Protein AF-A0A514MDF9-F1 (afdb_monomer)

InterPro domains:
  IPR013740 Redoxin [PF08534] (1-47)
  IPR036249 Thioredoxin-like superfamily [SSF52833] (1-51)
  IPR037944 Peroxiredoxin-5-like [PTHR10430] (1-52)

Radius of gyration: 11.25 Å; Cα contacts (8 Å, |Δi|>4): 33; chains: 1; bounding box: 26×20×24 Å

Organism: NCBI:txid662816

Sequence (53 aa):
GAYTGVCSQAHVPSYKNNIDKLKTKGIDSVICVAVNDPYVLNGWAEKLQAKDA

Secondary structure (DSSP, 8-state):
-TT-HHIIIIIHHHHHTTHHHHHTTT--------SS-HHHHHHHHHHTT-TT-

Nearest PDB structures (foldseek):
  5k2j-assembly4_H  TM=9.960E-01  e=1.110E-02  Vibrio vulnificus MO6-24/O

Structure (mmCIF, N/CA/C/O backbone):
data_AF-A0A514MDF9-F1
#
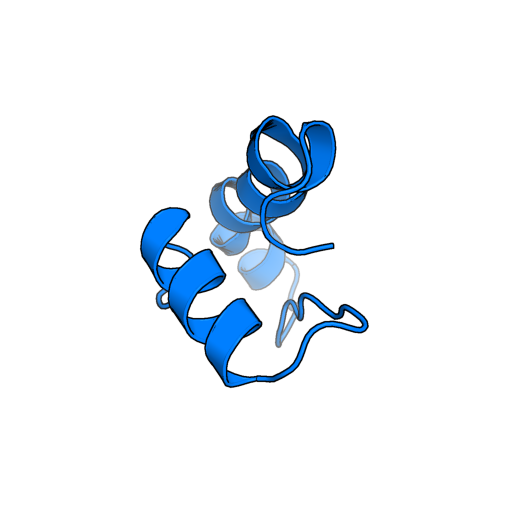_entry.id   AF-A0A514MDF9-F1
#
loop_
_atom_site.group_PDB
_atom_site.id
_atom_site.type_symbol
_atom_site.label_atom_id
_atom_site.label_alt_id
_atom_site.label_comp_id
_atom_site.label_asym_id
_atom_site.label_entity_id
_atom_site.label_seq_id
_atom_site.pdbx_PDB_ins_code
_atom_site.Cartn_x
_atom_site.Cartn_y
_atom_site.Cartn_z
_atom_site.occupancy
_atom_site.B_iso_or_equiv
_atom_site.auth_seq_id
_atom_site.auth_comp_id
_atom_site.auth_asym_id
_atom_site.auth_atom_id
_atom_site.pdbx_PDB_model_num
ATOM 1 N N . GLY A 1 1 ? -0.494 1.041 -8.860 1.00 90.38 1 GLY A N 1
ATOM 2 C CA . GLY A 1 1 ? 0.536 -0.004 -8.680 1.00 90.38 1 GLY A CA 1
ATOM 3 C C . GLY A 1 1 ? 1.626 0.489 -7.752 1.00 90.38 1 GLY A C 1
ATOM 4 O O . GLY A 1 1 ? 1.669 1.689 -7.467 1.00 90.38 1 GLY A O 1
ATOM 5 N N . ALA A 1 2 ? 2.494 -0.408 -7.289 1.00 97.19 2 ALA A N 1
ATOM 6 C CA . ALA A 1 2 ? 3.593 -0.051 -6.395 1.00 97.19 2 ALA A CA 1
ATOM 7 C C . ALA A 1 2 ? 4.508 1.013 -7.025 1.00 97.19 2 ALA A C 1
ATOM 9 O O . ALA A 1 2 ? 4.725 1.009 -8.235 1.00 97.19 2 ALA A O 1
ATOM 10 N N . TYR A 1 3 ? 5.003 1.950 -6.212 1.00 97.12 3 TYR A N 1
ATOM 11 C CA . TYR A 1 3 ? 5.919 3.032 -6.613 1.00 97.12 3 TYR A CA 1
ATOM 12 C C . TYR A 1 3 ? 5.416 4.002 -7.701 1.00 97.12 3 TYR A C 1
ATOM 14 O O . TYR A 1 3 ? 6.170 4.855 -8.162 1.00 97.12 3 TYR A O 1
ATOM 22 N N . THR A 1 4 ? 4.139 3.941 -8.085 1.00 97.50 4 THR A N 1
ATOM 23 C CA . THR A 1 4 ? 3.551 4.892 -9.047 1.00 97.50 4 THR A CA 1
ATOM 24 C C . THR A 1 4 ? 3.097 6.180 -8.353 1.00 97.50 4 THR A C 1
ATOM 26 O O . THR A 1 4 ? 2.721 6.142 -7.177 1.00 97.50 4 THR A O 1
ATOM 29 N N . GLY A 1 5 ? 3.142 7.311 -9.073 1.00 96.19 5 GLY A N 1
ATOM 30 C CA . GLY A 1 5 ? 3.011 8.676 -8.535 1.00 96.19 5 GLY A CA 1
ATOM 31 C C . GLY A 1 5 ? 1.849 8.869 -7.559 1.00 96.19 5 GLY A C 1
ATOM 32 O O . GLY A 1 5 ? 2.050 8.859 -6.345 1.00 96.19 5 GLY A O 1
ATOM 33 N N . VAL A 1 6 ? 0.621 8.993 -8.070 1.00 97.06 6 VAL A N 1
ATOM 34 C CA . VAL A 1 6 ? -0.568 9.234 -7.227 1.00 97.06 6 VAL A CA 1
ATOM 35 C C . VAL A 1 6 ? -0.845 8.100 -6.239 1.00 97.06 6 VAL A C 1
ATOM 37 O O . VAL A 1 6 ? -1.313 8.355 -5.128 1.00 97.06 6 VAL A O 1
ATOM 40 N N . CYS A 1 7 ? -0.516 6.852 -6.597 1.00 97.38 7 CYS A N 1
ATOM 41 C CA . CYS A 1 7 ? -0.718 5.716 -5.702 1.00 97.38 7 CYS A CA 1
ATOM 42 C C . CYS A 1 7 ? 0.126 5.834 -4.426 1.00 97.38 7 CYS A C 1
ATOM 44 O O . CYS A 1 7 ? -0.377 5.548 -3.342 1.00 97.38 7 CYS A O 1
ATOM 46 N N . SER A 1 8 ? 1.382 6.269 -4.564 1.00 97.31 8 SER A N 1
ATOM 47 C CA . SER A 1 8 ? 2.333 6.383 -3.452 1.00 97.31 8 SER A CA 1
ATOM 48 C C . SER A 1 8 ? 2.194 7.698 -2.688 1.00 97.31 8 SER A C 1
ATOM 50 O O . SER A 1 8 ? 2.465 7.733 -1.496 1.00 97.31 8 SER A O 1
ATOM 52 N N . GLN A 1 9 ? 1.792 8.778 -3.364 1.00 96.75 9 GLN A N 1
ATOM 53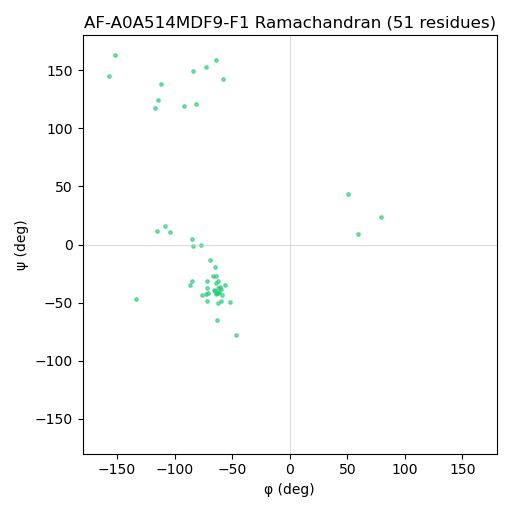 C CA . GLN A 1 9 ? 1.737 10.115 -2.765 1.00 96.75 9 GLN A CA 1
ATOM 54 C C . GLN A 1 9 ? 0.418 10.394 -2.038 1.00 96.75 9 GLN A C 1
ATOM 56 O O . GLN A 1 9 ? 0.427 11.082 -1.023 1.00 96.75 9 GLN A O 1
ATOM 61 N N . ALA A 1 10 ? -0.707 9.873 -2.541 1.00 97.06 10 ALA A N 1
ATOM 62 C CA . ALA A 1 10 ? -2.030 10.246 -2.037 1.00 97.06 10 ALA A CA 1
ATOM 63 C C . ALA A 1 10 ? -2.952 9.048 -1.776 1.00 97.06 10 ALA A C 1
ATOM 65 O O . ALA A 1 10 ? -3.552 8.969 -0.706 1.00 97.06 10 ALA A O 1
ATOM 66 N N . HIS A 1 11 ? -3.054 8.098 -2.712 1.00 97.50 11 HIS A N 1
ATOM 67 C CA . HIS A 1 11 ? -4.066 7.039 -2.634 1.00 97.50 11 HIS A CA 1
ATOM 68 C C . HIS A 1 11 ? -3.879 6.130 -1.409 1.00 97.50 11 HIS A C 1
ATOM 70 O O . HIS A 1 11 ? -4.717 6.145 -0.513 1.00 97.50 11 HIS A O 1
ATOM 76 N N . VAL A 1 12 ? -2.777 5.376 -1.326 1.00 96.94 12 VAL A N 1
ATOM 77 C CA . VAL A 1 12 ? -2.536 4.466 -0.191 1.00 96.94 12 VAL A CA 1
ATOM 78 C C . VAL A 1 12 ? -2.379 5.217 1.140 1.00 96.94 12 VAL A C 1
ATOM 80 O O . VAL A 1 12 ? -3.016 4.804 2.113 1.00 96.94 12 VAL A O 1
ATOM 83 N N . PRO A 1 13 ? -1.642 6.349 1.215 1.00 96.69 13 PRO A N 1
ATOM 84 C CA . PRO A 1 13 ? -1.564 7.136 2.446 1.00 96.69 13 PRO A CA 1
ATOM 85 C C . PRO A 1 13 ? -2.927 7.587 2.987 1.00 96.69 13 PRO A C 1
ATOM 87 O O . PRO A 1 13 ? -3.119 7.610 4.200 1.00 96.69 1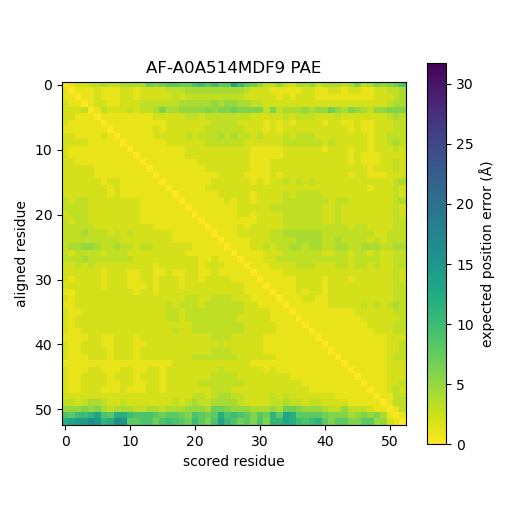3 PRO A O 1
ATOM 90 N N . SER A 1 14 ? -3.897 7.901 2.118 1.00 97.12 14 SER A N 1
ATOM 91 C CA . SER A 1 14 ? -5.235 8.315 2.563 1.00 97.12 14 SER A CA 1
ATOM 92 C C . SER A 1 14 ? -5.975 7.228 3.350 1.00 97.12 14 SER A C 1
ATOM 94 O O . SER A 1 14 ? -6.629 7.548 4.344 1.00 97.12 14 SER A O 1
ATOM 96 N N . TYR A 1 15 ? -5.830 5.955 2.967 1.00 97.06 15 TYR A N 1
ATOM 97 C CA . TYR A 1 15 ? -6.419 4.831 3.699 1.00 97.06 15 TYR A CA 1
ATOM 98 C C . TYR A 1 15 ? -5.695 4.598 5.018 1.00 97.06 15 TYR A C 1
ATOM 100 O O . TYR A 1 15 ? -6.343 4.547 6.061 1.00 97.06 15 TYR A O 1
ATOM 108 N N . LYS A 1 16 ? -4.356 4.551 4.984 1.00 95.69 16 LYS A N 1
ATOM 109 C CA . LYS A 1 16 ? -3.522 4.409 6.183 1.00 95.69 16 LYS A CA 1
ATOM 110 C C . LYS 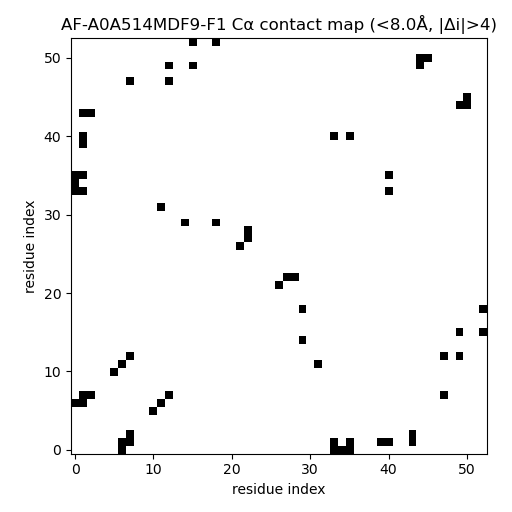A 1 16 ? -3.879 5.460 7.240 1.00 95.69 16 LYS A C 1
ATOM 112 O O . LYS A 1 16 ? -4.138 5.123 8.388 1.00 95.69 16 LYS A O 1
ATOM 117 N N . ASN A 1 17 ? -3.964 6.731 6.848 1.00 96.12 17 ASN A N 1
ATOM 118 C CA . ASN A 1 17 ? -4.227 7.838 7.773 1.00 96.12 17 ASN A CA 1
ATOM 119 C C . ASN A 1 17 ? -5.655 7.845 8.349 1.00 96.12 17 ASN A C 1
ATOM 121 O O . ASN A 1 17 ? -5.935 8.597 9.280 1.00 96.12 17 ASN A O 1
ATOM 125 N N . ASN A 1 18 ? -6.576 7.058 7.789 1.00 96.44 18 ASN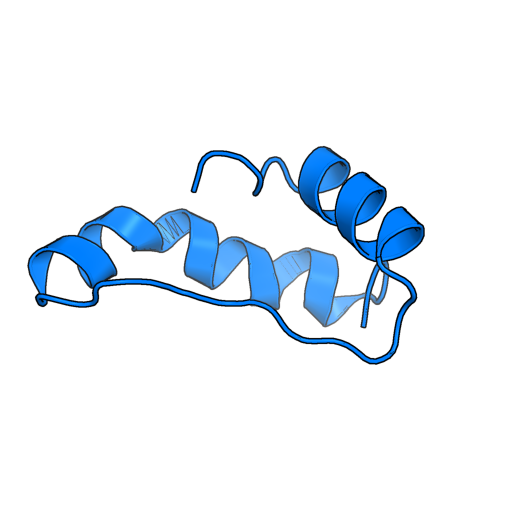 A N 1
ATOM 126 C CA . ASN A 1 18 ? -7.955 6.952 8.266 1.00 96.44 18 ASN A CA 1
ATOM 127 C C . ASN A 1 18 ? -8.289 5.553 8.794 1.00 96.44 18 ASN A C 1
ATOM 129 O O . ASN A 1 18 ? -9.465 5.278 9.034 1.00 96.44 18 ASN A O 1
ATOM 133 N N . ILE A 1 19 ? -7.294 4.684 8.998 1.00 95.88 19 ILE A N 1
ATOM 134 C CA . ILE A 1 19 ? -7.533 3.278 9.323 1.00 95.88 19 ILE A CA 1
ATOM 135 C C . ILE A 1 19 ? -8.342 3.106 10.613 1.00 95.88 19 ILE A C 1
ATOM 137 O O . ILE A 1 19 ? -9.288 2.325 10.639 1.00 95.88 19 ILE A O 1
ATOM 141 N N . ASP A 1 20 ? -8.094 3.935 11.629 1.00 95.25 20 ASP A N 1
ATOM 142 C CA . ASP A 1 20 ? -8.859 3.907 12.880 1.00 95.25 20 ASP A CA 1
ATOM 143 C C . ASP A 1 20 ? -10.322 4.297 12.670 1.00 95.25 20 ASP A C 1
ATOM 145 O O . ASP A 1 20 ? -11.219 3.657 13.209 1.00 95.25 20 ASP A O 1
ATOM 149 N N . LYS A 1 21 ? -10.598 5.294 11.819 1.00 97.31 21 LYS A N 1
ATOM 150 C CA . LYS A 1 21 ? -11.978 5.687 11.478 1.00 97.31 21 LYS A CA 1
ATOM 151 C C . LYS A 1 21 ? -12.712 4.605 10.690 1.00 97.31 21 LYS A C 1
ATOM 153 O O . LYS A 1 21 ? -13.938 4.573 10.693 1.00 97.31 21 LYS A O 1
ATOM 158 N N . LEU A 1 22 ? -11.980 3.776 9.949 1.00 96.50 22 LEU A N 1
ATOM 159 C CA . LEU A 1 22 ? -12.543 2.634 9.235 1.00 96.50 22 LEU A CA 1
ATOM 160 C C . LEU A 1 22 ? -12.828 1.494 10.224 1.00 96.50 22 LEU A C 1
ATOM 162 O O . LEU A 1 22 ? -13.934 0.957 10.214 1.00 96.50 22 LEU A O 1
ATOM 166 N N . LYS A 1 23 ? -11.904 1.220 11.155 1.00 95.94 23 LYS A N 1
ATOM 167 C CA . LYS A 1 23 ? -12.093 0.258 12.254 1.00 95.94 23 LYS A CA 1
ATOM 168 C C . LYS A 1 23 ? -13.293 0.623 13.137 1.00 95.94 23 LYS A C 1
ATOM 170 O O . LYS A 1 23 ? -14.120 -0.238 13.416 1.00 95.94 23 LYS A O 1
ATOM 175 N N . THR A 1 24 ? -13.477 1.897 13.507 1.00 97.44 24 THR A N 1
ATOM 176 C CA . THR A 1 24 ? -14.645 2.325 14.312 1.00 97.44 24 THR A CA 1
ATOM 177 C C . THR A 1 24 ? -15.985 2.169 13.595 1.00 97.44 24 THR A C 1
ATOM 179 O O . THR A 1 24 ? -17.023 2.111 14.250 1.00 97.44 24 THR A O 1
ATOM 182 N N . LYS A 1 25 ? -15.983 2.070 12.262 1.00 97.81 25 LYS A N 1
ATOM 183 C CA . LYS A 1 25 ? -17.175 1.766 11.459 1.00 97.81 25 LYS A CA 1
ATOM 184 C C . LYS A 1 25 ? -17.450 0.264 11.327 1.00 97.81 25 LYS A C 1
ATOM 186 O O . LYS A 1 25 ? -18.372 -0.103 10.606 1.00 97.81 25 LYS A O 1
ATOM 191 N N . GLY A 1 26 ? -16.671 -0.585 11.998 1.00 97.62 26 GLY A N 1
ATOM 192 C CA . GLY A 1 26 ? -16.810 -2.039 11.938 1.00 97.62 26 GLY A CA 1
ATOM 193 C C . GLY A 1 26 ? -16.197 -2.669 10.687 1.00 97.62 26 GLY A C 1
ATOM 194 O O . GLY A 1 26 ? -16.636 -3.738 10.285 1.00 97.62 26 GLY A O 1
ATOM 195 N N . ILE A 1 27 ? -15.225 -2.013 10.040 1.00 97.19 27 ILE A N 1
ATOM 196 C CA . ILE A 1 27 ? -14.474 -2.628 8.936 1.00 97.19 27 ILE A CA 1
ATOM 197 C C . ILE A 1 27 ? -13.377 -3.525 9.511 1.00 97.19 27 ILE A C 1
ATOM 199 O O . ILE A 1 27 ? -12.480 -3.036 10.198 1.00 97.19 27 ILE A O 1
ATOM 203 N N . ASP A 1 28 ? -13.420 -4.813 9.169 1.00 96.56 28 ASP A N 1
ATOM 204 C CA . ASP A 1 28 ? -12.467 -5.814 9.663 1.00 96.56 28 ASP A CA 1
ATOM 205 C C . ASP A 1 28 ? -11.065 -5.662 9.061 1.00 96.56 28 ASP A C 1
ATOM 207 O O . ASP A 1 28 ? -10.059 -5.918 9.722 1.00 96.56 28 ASP A O 1
ATOM 211 N N . SER A 1 29 ? -10.964 -5.295 7.780 1.00 95.12 29 SER A N 1
ATOM 212 C CA . SER A 1 29 ? -9.684 -5.215 7.066 1.00 95.12 29 SER A CA 1
ATOM 213 C C . SER A 1 29 ? -9.742 -4.275 5.865 1.00 95.12 29 SER A C 1
ATOM 215 O O . SER A 1 29 ? -10.738 -4.219 5.145 1.00 95.12 29 SER A O 1
ATOM 217 N N . VAL A 1 30 ? -8.635 -3.5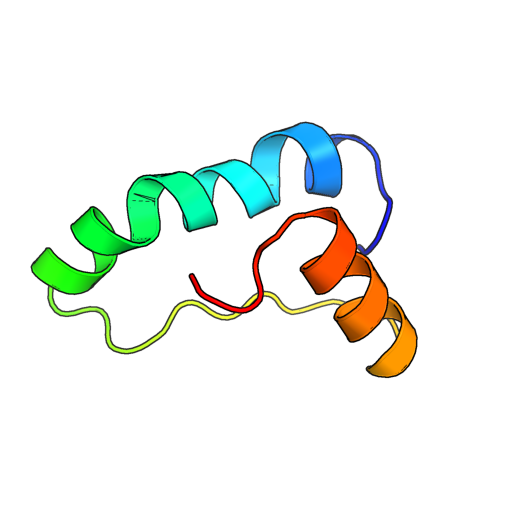74 5.610 1.00 95.31 30 VAL A N 1
ATOM 218 C CA . VAL A 1 30 ? -8.431 -2.747 4.412 1.00 95.31 30 VAL A CA 1
ATOM 219 C C . VAL A 1 30 ? -7.262 -3.323 3.626 1.00 95.31 30 VAL A C 1
ATOM 221 O O . VAL A 1 30 ? -6.138 -3.360 4.117 1.00 95.31 30 VAL A O 1
ATOM 224 N N . ILE A 1 31 ? -7.525 -3.781 2.402 1.00 96.12 31 ILE A N 1
ATOM 225 C CA . ILE A 1 31 ? -6.550 -4.528 1.600 1.00 96.12 31 ILE A CA 1
ATOM 226 C C . ILE A 1 31 ? -6.170 -3.716 0.361 1.00 96.12 31 ILE A C 1
ATOM 228 O O . ILE A 1 31 ? -7.028 -3.336 -0.436 1.00 96.12 31 ILE A O 1
ATOM 232 N N . CYS A 1 32 ? -4.871 -3.473 0.173 1.00 95.62 32 CYS A N 1
ATOM 233 C CA . CYS A 1 32 ? -4.338 -2.890 -1.057 1.00 95.62 32 CYS A CA 1
ATOM 234 C C . CYS A 1 32 ? -3.937 -4.006 -2.030 1.00 95.62 32 CYS A C 1
ATOM 236 O O . CYS A 1 32 ? -3.057 -4.808 -1.725 1.00 95.62 32 CYS A O 1
ATOM 238 N N . VAL A 1 33 ? -4.562 -4.042 -3.210 1.00 96.81 33 VAL A N 1
ATOM 239 C CA . VAL A 1 33 ? -4.294 -5.044 -4.253 1.00 96.81 33 VAL A CA 1
ATOM 240 C C . VAL A 1 33 ? -3.637 -4.378 -5.460 1.00 96.81 33 VAL A C 1
ATOM 242 O O . VAL A 1 33 ? -4.039 -3.294 -5.888 1.00 96.81 33 VAL A O 1
ATOM 245 N N . ALA A 1 34 ? -2.626 -5.030 -6.031 1.00 97.12 34 ALA A N 1
ATOM 246 C CA . ALA A 1 34 ? -1.981 -4.608 -7.267 1.00 97.12 34 ALA A CA 1
ATOM 247 C C . ALA A 1 34 ? -1.403 -5.814 -8.017 1.00 97.12 34 ALA A C 1
ATOM 249 O O . ALA A 1 34 ? -1.193 -6.872 -7.438 1.00 97.12 34 ALA A O 1
ATOM 250 N N . VAL A 1 35 ? -1.098 -5.619 -9.300 1.00 97.94 35 VAL A N 1
ATOM 251 C CA . VAL A 1 35 ? -0.522 -6.647 -10.189 1.00 97.94 35 VAL A CA 1
ATOM 252 C C . VAL A 1 35 ? 0.977 -6.897 -9.970 1.00 97.94 35 VAL A C 1
ATOM 254 O O . VAL A 1 35 ? 1.581 -7.688 -10.684 1.00 97.94 35 VAL A O 1
ATOM 257 N N 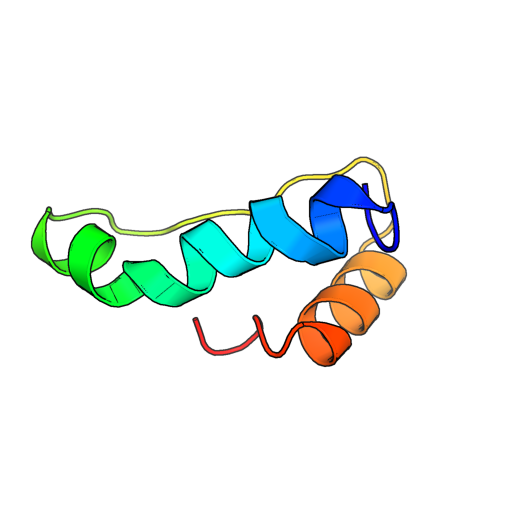. ASN A 1 36 ? 1.596 -6.184 -9.028 1.00 98.31 36 ASN A N 1
ATOM 258 C CA . ASN A 1 36 ? 2.995 -6.380 -8.666 1.00 98.31 36 ASN A CA 1
ATOM 259 C C . ASN A 1 36 ? 3.167 -7.693 -7.887 1.00 98.31 36 ASN A C 1
ATOM 261 O O . ASN A 1 36 ? 2.250 -8.135 -7.197 1.00 98.31 36 ASN A O 1
ATOM 265 N N . ASP A 1 37 ? 4.357 -8.285 -7.961 1.00 98.38 37 ASP A N 1
ATOM 266 C CA . ASP A 1 37 ? 4.707 -9.447 -7.147 1.00 98.38 37 ASP A CA 1
ATOM 267 C C . ASP A 1 37 ? 4.718 -9.097 -5.638 1.00 98.38 37 ASP A C 1
ATOM 269 O O . ASP A 1 37 ? 4.840 -7.921 -5.257 1.00 98.38 37 ASP A O 1
ATOM 273 N N . PRO A 1 38 ? 4.589 -10.100 -4.748 1.00 97.62 38 PRO A N 1
ATOM 274 C CA . PRO A 1 38 ? 4.481 -9.861 -3.310 1.00 97.62 38 PRO A CA 1
ATOM 275 C C . PRO A 1 38 ? 5.731 -9.226 -2.691 1.00 97.62 38 PRO A C 1
ATOM 277 O O . PRO A 1 38 ? 5.609 -8.517 -1.692 1.00 97.62 38 PRO A O 1
ATOM 280 N N . TYR A 1 39 ? 6.922 -9.425 -3.263 1.00 97.88 39 TYR A N 1
ATOM 281 C CA . TYR A 1 39 ? 8.156 -8.844 -2.729 1.00 97.88 39 TYR A CA 1
ATOM 282 C C . TYR A 1 39 ? 8.207 -7.339 -3.002 1.00 97.88 39 TYR A C 1
ATOM 284 O O . TYR A 1 39 ? 8.512 -6.553 -2.101 1.00 97.88 39 TYR A O 1
ATOM 292 N N . VAL A 1 40 ? 7.815 -6.925 -4.212 1.00 98.31 40 VAL A N 1
ATOM 293 C CA . VAL A 1 40 ? 7.648 -5.511 -4.570 1.00 98.31 40 VAL A CA 1
ATOM 294 C C . VAL A 1 40 ? 6.568 -4.852 -3.716 1.00 98.31 40 VAL A C 1
ATOM 296 O O . VAL A 1 40 ? 6.770 -3.732 -3.240 1.00 98.31 40 VAL A O 1
ATOM 299 N N . LEU A 1 41 ? 5.441 -5.530 -3.471 1.00 97.81 41 LEU A N 1
ATOM 300 C CA . LEU A 1 41 ? 4.399 -4.989 -2.593 1.00 97.81 41 LEU A CA 1
ATOM 301 C C . LEU A 1 41 ? 4.861 -4.872 -1.140 1.00 97.81 41 LEU A C 1
ATOM 303 O O . LEU A 1 41 ? 4.572 -3.856 -0.510 1.00 97.81 41 LEU A O 1
ATOM 307 N N . ASN A 1 42 ? 5.630 -5.837 -0.630 1.00 97.12 42 ASN A N 1
ATOM 308 C CA . ASN A 1 42 ? 6.188 -5.773 0.718 1.00 97.12 42 ASN A CA 1
ATOM 309 C C . ASN A 1 42 ? 7.143 -4.579 0.888 1.00 97.12 42 ASN A C 1
ATOM 311 O O . ASN A 1 42 ? 6.976 -3.789 1.817 1.00 97.12 42 ASN A O 1
ATOM 315 N N . GLY A 1 43 ? 8.104 -4.407 -0.027 1.00 97.88 43 GLY A N 1
ATOM 316 C CA . GLY A 1 43 ? 9.042 -3.279 0.027 1.00 97.88 43 GLY A CA 1
ATOM 317 C C . GLY A 1 43 ? 8.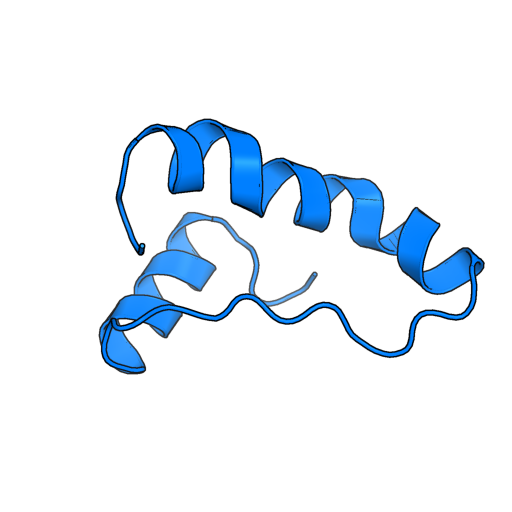348 -1.923 -0.146 1.00 97.88 43 GLY A C 1
ATOM 318 O O . GLY A 1 43 ? 8.736 -0.920 0.459 1.00 97.88 43 GLY A O 1
ATOM 319 N N . TRP A 1 44 ? 7.276 -1.872 -0.939 1.00 97.81 44 TRP A N 1
ATOM 320 C CA . TRP A 1 44 ? 6.484 -0.656 -1.089 1.00 97.81 44 TRP A CA 1
ATOM 321 C C . TRP A 1 44 ? 5.671 -0.336 0.169 1.00 97.81 44 TRP A C 1
ATOM 323 O O . TRP A 1 44 ? 5.646 0.820 0.592 1.00 97.81 44 TRP A O 1
ATOM 333 N N . ALA A 1 45 ? 5.068 -1.346 0.802 1.00 97.00 45 ALA A N 1
ATOM 334 C CA . ALA A 1 45 ? 4.363 -1.191 2.069 1.00 97.00 45 ALA A CA 1
ATOM 335 C C . ALA A 1 45 ? 5.301 -0.702 3.185 1.00 97.00 45 ALA A C 1
ATOM 337 O O . ALA A 1 45 ? 4.927 0.202 3.929 1.00 97.00 45 ALA A O 1
ATOM 338 N N . GLU A 1 46 ? 6.534 -1.216 3.261 1.00 96.94 46 GLU A N 1
ATOM 339 C CA . GLU A 1 46 ? 7.574 -0.706 4.171 1.00 96.94 46 GLU A CA 1
ATOM 340 C C . GLU A 1 46 ? 7.888 0.766 3.902 1.00 96.94 46 GLU A C 1
ATOM 342 O O . GLU A 1 46 ? 7.863 1.585 4.819 1.00 96.94 46 GLU A O 1
ATOM 347 N N . LYS A 1 47 ? 8.110 1.130 2.632 1.00 96.69 47 LYS A N 1
ATOM 348 C CA . LYS A 1 47 ? 8.409 2.515 2.240 1.00 96.69 47 LYS A CA 1
ATOM 349 C C . LYS A 1 47 ? 7.288 3.490 2.605 1.00 96.69 47 LYS A C 1
ATOM 351 O O . LYS A 1 47 ? 7.566 4.629 2.969 1.00 96.69 47 LYS A O 1
ATOM 356 N N . LEU A 1 48 ? 6.031 3.062 2.495 1.00 96.12 48 LEU A N 1
ATOM 357 C CA . LEU A 1 48 ? 4.862 3.855 2.889 1.00 96.12 48 LEU A CA 1
ATOM 358 C C . LEU A 1 48 ? 4.536 3.747 4.389 1.00 96.12 48 LEU A C 1
ATOM 360 O O . LEU A 1 48 ? 3.591 4.389 4.862 1.00 96.12 48 LEU A O 1
ATOM 364 N N . GLN A 1 49 ? 5.302 2.946 5.139 1.00 95.44 49 GLN A N 1
ATOM 365 C CA . GLN A 1 49 ? 5.043 2.606 6.538 1.00 95.44 49 GLN A CA 1
ATOM 366 C C . GLN A 1 49 ? 3.596 2.116 6.733 1.00 95.44 49 GLN A C 1
ATOM 368 O O . GLN A 1 49 ? 2.890 2.574 7.625 1.00 95.44 49 GLN A O 1
ATOM 373 N N . ALA A 1 50 ? 3.116 1.269 5.825 1.00 93.56 50 ALA A N 1
ATOM 374 C CA . ALA A 1 50 ? 1.743 0.767 5.783 1.00 93.56 50 ALA A CA 1
ATOM 375 C C . ALA A 1 50 ? 1.624 -0.686 6.283 1.00 93.56 50 ALA A C 1
ATOM 377 O O . ALA A 1 50 ? 0.582 -1.302 6.096 1.00 93.56 50 ALA A O 1
ATOM 378 N N . LYS A 1 51 ? 2.685 -1.240 6.890 1.00 84.88 51 LYS A N 1
ATOM 379 C CA . LYS A 1 51 ? 2.681 -2.598 7.462 1.00 84.88 51 LYS A CA 1
ATOM 380 C C . LYS A 1 51 ? 1.856 -2.722 8.742 1.00 84.88 51 LYS A C 1
ATOM 382 O O . LYS A 1 51 ? 1.274 -3.774 8.968 1.00 84.88 51 LYS A O 1
ATOM 387 N N . ASP A 1 52 ? 1.788 -1.645 9.520 1.00 76.75 52 ASP A N 1
ATOM 388 C CA . ASP A 1 52 ? 1.161 -1.628 10.849 1.00 76.75 52 ASP A CA 1
ATOM 389 C C . ASP A 1 52 ? -0.168 -0.851 10.866 1.00 76.75 52 ASP A C 1
ATOM 391 O O . ASP A 1 52 ? -0.630 -0.430 11.92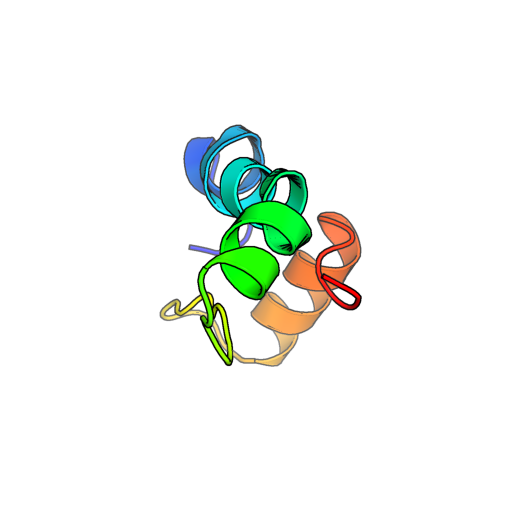5 1.00 76.75 52 ASP A O 1
ATOM 395 N N . ALA A 1 53 ? -0.745 -0.591 9.686 1.00 71.88 53 ALA A N 1
ATOM 396 C CA . ALA A 1 53 ? -2.007 0.135 9.543 1.00 71.88 53 ALA A CA 1
ATOM 397 C C . ALA A 1 53 ? -3.205 -0.765 9.893 1.00 71.88 53 ALA A C 1
ATOM 399 O O . ALA A 1 53 ? -3.365 -1.809 9.230 1.00 71.88 53 ALA A O 1
#

pLDDT: mean 95.65, std 4.72, range [71.88, 98.38]

Foldseek 3Di:
DFPDDCVLPPVLLVCQVCVVVCVVVVNPDDDDDDPDDVVSVVVSCVVSVVPVD

Mean predicted aligned error: 2.28 Å

Solvent-accessible surface area (backbone atoms only — not comparable to full-atom values): 3384 Å² total; per-residue (Å²): 92,76,88,34,70,62,42,61,73,46,53,54,51,54,52,52,79,38,40,67,68,42,43,77,70,71,49,91,80,87,84,90,85,60,93,63,56,71,66,57,47,50,56,40,31,57,75,68,64,50,79,86,95